Protein AF-A0A520IU41-F1 (afdb_monomer_lite)

Secondary structure (DSSP, 8-state):
----------TT--SS-HHHHHHHHHHHHHHHHHHHHHHHHHS----SHHHHHHHHHHHHTTSTT--HHHHHHHHHHHHHHHHHTTHHHHHHHHHHTTS-SS--HHHHHHHHHHHHHHHHHHHHHHHIIIIISS-----

Structure (mmCIF, N/CA/C/O backbone):
data_AF-A0A520IU41-F1
#
_entry.id   AF-A0A520IU41-F1
#
loop_
_atom_site.group_PDB
_atom_site.id
_atom_site.type_symbol
_atom_site.label_atom_id
_atom_site.label_alt_id
_atom_site.label_comp_id
_atom_site.label_asym_id
_atom_site.label_entity_id
_atom_site.label_seq_id
_atom_site.pdbx_PDB_ins_code
_atom_site.Cartn_x
_atom_site.Cartn_y
_atom_site.Cartn_z
_atom_site.occupancy
_atom_site.B_iso_or_equiv
_atom_site.auth_seq_id
_atom_site.auth_comp_id
_atom_site.auth_asym_id
_atom_site.auth_atom_id
_atom_site.pdbx_PDB_model_num
ATOM 1 N N . MET A 1 1 ? 40.449 7.044 -30.093 1.00 42.56 1 MET A N 1
ATOM 2 C CA . MET A 1 1 ? 40.214 5.749 -29.426 1.00 42.56 1 MET A CA 1
ATOM 3 C C . MET A 1 1 ? 39.012 5.947 -28.513 1.00 42.56 1 MET A C 1
ATOM 5 O O . MET A 1 1 ? 39.098 6.760 -27.607 1.00 42.56 1 MET A O 1
ATOM 9 N N . THR A 1 2 ? 37.903 5.303 -28.897 1.00 44.19 2 THR A N 1
ATOM 10 C CA . THR A 1 2 ? 36.582 5.174 -28.238 1.00 44.19 2 THR A CA 1
ATOM 11 C C . THR A 1 2 ? 35.761 6.441 -27.990 1.00 44.19 2 THR A C 1
ATOM 13 O O . THR A 1 2 ? 35.805 7.070 -26.938 1.00 44.19 2 THR A O 1
ATOM 16 N N . ASP A 1 3 ? 34.990 6.721 -29.038 1.00 40.38 3 ASP A N 1
ATOM 17 C CA . ASP A 1 3 ? 33.855 7.617 -29.182 1.00 40.38 3 ASP A CA 1
ATOM 18 C C . ASP A 1 3 ? 32.728 7.349 -28.168 1.00 40.38 3 ASP A C 1
ATOM 20 O O . ASP A 1 3 ? 32.491 6.228 -27.710 1.00 40.38 3 ASP A O 1
ATOM 24 N N . ALA A 1 4 ? 32.033 8.428 -27.845 1.00 49.50 4 ALA A N 1
ATOM 25 C CA . ALA A 1 4 ? 30.957 8.542 -26.891 1.00 49.50 4 ALA A CA 1
ATOM 26 C C . ALA A 1 4 ? 29.633 8.033 -27.478 1.00 49.50 4 ALA A C 1
ATOM 28 O O . ALA A 1 4 ? 28.710 8.813 -27.719 1.00 49.50 4 ALA A O 1
ATOM 29 N N . THR A 1 5 ? 29.467 6.719 -27.625 1.00 47.09 5 THR A N 1
ATOM 30 C CA . THR A 1 5 ? 28.125 6.147 -27.808 1.00 47.09 5 THR A CA 1
ATOM 31 C C . THR A 1 5 ? 27.428 6.071 -26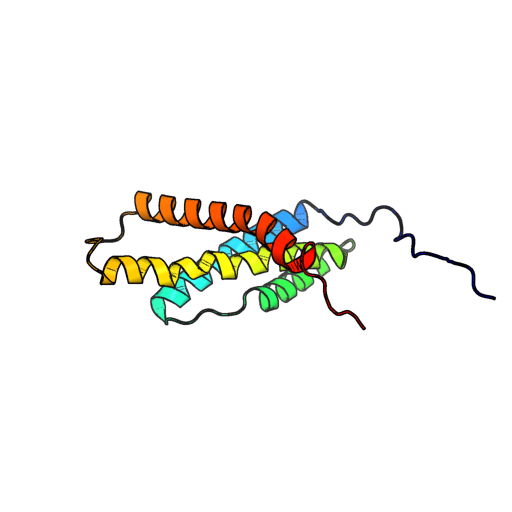.453 1.00 47.09 5 THR A C 1
ATOM 33 O O . THR A 1 5 ? 27.322 5.010 -25.835 1.00 47.09 5 THR A O 1
ATOM 36 N N . ARG A 1 6 ? 26.963 7.232 -25.972 1.00 46.59 6 ARG A N 1
ATOM 37 C CA . ARG A 1 6 ? 25.877 7.305 -24.990 1.00 46.59 6 ARG A CA 1
ATOM 38 C C . ARG A 1 6 ? 24.778 6.373 -25.485 1.00 46.59 6 ARG A C 1
ATOM 40 O O . ARG A 1 6 ? 24.303 6.541 -26.605 1.00 46.59 6 ARG A O 1
ATOM 47 N N . GLY A 1 7 ? 24.431 5.378 -24.673 1.00 43.00 7 GLY A N 1
ATOM 48 C CA . GLY A 1 7 ? 23.339 4.462 -24.959 1.00 43.00 7 GLY A CA 1
ATOM 49 C C . GLY A 1 7 ? 22.073 5.262 -25.229 1.00 43.00 7 GLY A C 1
ATOM 50 O O . GLY A 1 7 ? 21.464 5.790 -24.306 1.00 43.00 7 GLY A O 1
ATOM 51 N N . VAL A 1 8 ? 21.708 5.379 -26.500 1.00 52.03 8 VAL A N 1
ATOM 52 C CA . VAL A 1 8 ? 20.347 5.709 -26.896 1.00 52.03 8 VAL A CA 1
ATOM 53 C C . VAL A 1 8 ? 19.572 4.418 -26.638 1.00 52.03 8 VAL A C 1
ATOM 55 O O . VAL A 1 8 ? 19.814 3.440 -27.353 1.00 52.03 8 VAL A O 1
ATOM 58 N N . PRO A 1 9 ? 18.724 4.332 -25.594 1.00 51.59 9 PRO A N 1
ATOM 59 C CA . PRO A 1 9 ? 17.887 3.157 -25.435 1.00 51.59 9 PRO A CA 1
ATOM 60 C C . PRO A 1 9 ? 17.002 3.055 -26.686 1.00 51.59 9 PRO A C 1
ATOM 62 O O . PRO A 1 9 ? 16.505 4.078 -27.168 1.00 51.59 9 PRO A O 1
ATOM 65 N N . PRO A 1 10 ? 16.849 1.855 -27.265 1.00 48.50 10 PRO A N 1
ATOM 66 C CA . PRO A 1 10 ? 16.094 1.685 -28.492 1.00 48.50 10 PRO A CA 1
ATOM 67 C C . PRO A 1 10 ? 14.656 2.186 -28.310 1.00 48.50 10 PRO A C 1
ATOM 69 O O . PRO A 1 10 ? 13.985 1.897 -27.321 1.00 48.50 10 PRO A O 1
ATOM 72 N N . THR A 1 11 ? 14.224 2.958 -29.301 1.00 52.16 11 THR A N 1
ATOM 73 C CA . THR A 1 11 ? 12.871 3.416 -29.618 1.00 52.16 11 THR A CA 1
ATOM 74 C C . THR A 1 11 ? 11.736 2.574 -29.009 1.00 52.16 11 THR A C 1
ATOM 76 O O . THR A 1 11 ? 11.594 1.395 -29.312 1.00 52.16 11 THR A O 1
ATOM 79 N N . SER A 1 12 ? 10.844 3.230 -28.254 1.00 51.53 12 SER A N 1
ATOM 80 C CA . SER A 1 12 ? 9.443 2.817 -28.044 1.00 51.53 12 SER A CA 1
ATOM 81 C C . SER A 1 12 ? 9.206 1.418 -27.440 1.00 51.53 12 SER A C 1
ATOM 83 O O . SER A 1 12 ? 8.289 0.700 -27.854 1.00 51.53 12 SER A O 1
ATOM 85 N N . MET A 1 13 ? 9.950 1.028 -26.408 1.00 54.44 13 MET A N 1
ATOM 86 C CA . MET A 1 13 ? 9.463 -0.040 -25.532 1.00 54.44 13 MET A CA 1
ATOM 87 C C . MET A 1 13 ? 8.330 0.548 -24.675 1.00 54.44 13 MET A C 1
ATOM 89 O O . MET A 1 13 ? 8.531 1.550 -23.994 1.00 54.44 13 MET A O 1
ATOM 93 N N . ARG A 1 14 ? 7.106 0.008 -24.761 1.00 53.69 14 ARG A N 1
ATOM 94 C CA . ARG A 1 14 ? 5.972 0.493 -23.955 1.00 53.69 14 ARG A CA 1
ATOM 95 C C . ARG A 1 14 ? 6.244 0.194 -22.478 1.00 53.69 14 ARG A C 1
ATOM 97 O O . ARG A 1 14 ? 5.921 -0.882 -21.998 1.00 53.69 14 ARG A O 1
ATOM 104 N N . GLU A 1 15 ? 6.831 1.152 -21.769 1.00 55.72 15 GLU A N 1
ATOM 105 C CA . GLU A 1 15 ? 7.070 1.070 -20.322 1.00 55.72 15 GLU A CA 1
ATOM 106 C C . GLU A 1 15 ? 5.758 1.069 -19.536 1.00 55.72 15 GLU A C 1
ATOM 108 O O . GLU A 1 15 ? 5.606 0.329 -18.570 1.00 55.72 15 GLU A O 1
ATOM 113 N N . LEU A 1 16 ? 4.782 1.862 -19.984 1.00 61.50 16 LEU A N 1
ATOM 114 C CA . LEU A 1 16 ? 3.490 2.008 -19.328 1.00 61.50 16 LEU A CA 1
ATOM 115 C C . LEU A 1 16 ? 2.401 1.298 -20.137 1.00 61.50 16 LEU A C 1
ATOM 117 O O . LEU A 1 16 ? 1.715 1.906 -20.962 1.00 61.50 16 LEU A O 1
ATOM 121 N N . THR A 1 17 ? 2.235 -0.008 -19.934 1.00 74.06 17 THR A N 1
ATOM 122 C CA . THR A 1 17 ? 1.108 -0.729 -20.528 1.00 74.06 17 THR A CA 1
ATOM 123 C C . THR A 1 17 ? -0.088 -0.758 -19.593 1.00 74.06 17 THR A C 1
ATOM 125 O O . THR A 1 17 ? 0.005 -1.081 -18.411 1.00 74.06 17 THR A O 1
ATOM 128 N N . PHE A 1 18 ? -1.263 -0.471 -20.157 1.00 76.38 18 PHE A N 1
ATOM 129 C CA . PHE A 1 18 ? -2.539 -0.595 -19.450 1.00 76.38 18 PHE A CA 1
ATOM 130 C C . PHE A 1 18 ? -2.711 -1.993 -18.830 1.00 76.38 18 PHE A C 1
ATOM 132 O O . PHE A 1 18 ? -3.217 -2.125 -17.722 1.00 76.38 18 PHE A O 1
ATOM 139 N N . ARG A 1 19 ? -2.202 -3.033 -19.508 1.00 75.69 19 ARG A N 1
ATOM 140 C CA . ARG A 1 19 ? -2.175 -4.414 -19.007 1.00 75.69 19 ARG A CA 1
ATOM 141 C C . ARG A 1 19 ? -1.361 -4.548 -17.719 1.00 75.69 19 ARG A C 1
ATOM 143 O O . ARG A 1 19 ? -1.871 -5.121 -16.762 1.00 75.69 19 ARG A O 1
ATOM 150 N N . GLY A 1 20 ? -0.145 -3.995 -17.677 1.00 76.00 20 GLY A N 1
ATOM 151 C CA . GLY A 1 20 ? 0.700 -3.996 -16.481 1.00 76.00 20 GLY A CA 1
ATOM 152 C C . GLY A 1 20 ? 0.064 -3.239 -15.314 1.00 76.00 20 GLY A C 1
ATOM 153 O O . GLY A 1 20 ? 0.086 -3.720 -14.186 1.00 76.00 20 GLY A O 1
ATOM 154 N N . ILE A 1 21 ? -0.598 -2.108 -15.577 1.00 83.25 21 ILE A N 1
ATOM 155 C CA . ILE A 1 21 ? -1.316 -1.350 -14.538 1.00 83.25 21 ILE A CA 1
ATOM 156 C C . ILE A 1 21 ? -2.484 -2.161 -13.969 1.00 83.25 21 ILE A C 1
ATOM 158 O O . ILE A 1 21 ? -2.639 -2.231 -12.753 1.00 83.25 21 ILE A O 1
ATOM 162 N N . VAL A 1 22 ? -3.296 -2.789 -14.825 1.00 85.50 22 VAL A N 1
ATOM 163 C CA . VAL A 1 22 ? -4.439 -3.601 -14.380 1.00 85.50 22 VAL A CA 1
ATOM 164 C C . VAL A 1 22 ? -3.963 -4.830 -13.605 1.00 85.50 22 VAL A C 1
ATOM 166 O O . VAL A 1 22 ? -4.471 -5.096 -12.517 1.00 85.50 22 VAL A O 1
ATOM 169 N N . LEU A 1 23 ? -2.960 -5.548 -14.120 1.00 84.38 23 LEU A N 1
ATOM 170 C CA . LEU A 1 23 ? -2.389 -6.716 -13.451 1.00 84.38 23 LEU A CA 1
ATOM 171 C C . LEU A 1 23 ? -1.784 -6.332 -12.095 1.00 84.38 23 LEU A C 1
ATOM 173 O O . LEU A 1 23 ? -2.109 -6.948 -11.082 1.00 84.38 23 LEU A O 1
ATOM 177 N N . GLY A 1 24 ? -0.963 -5.279 -12.065 1.00 85.06 24 GLY A N 1
ATOM 178 C CA . GLY A 1 24 ? -0.377 -4.743 -10.840 1.00 85.06 24 GLY A CA 1
ATOM 179 C C . GLY A 1 24 ? -1.433 -4.277 -9.846 1.00 85.06 24 GLY A C 1
ATOM 180 O O . GLY A 1 24 ? -1.337 -4.612 -8.674 1.00 85.06 24 GLY A O 1
ATOM 181 N N . GLY A 1 25 ? -2.483 -3.593 -10.300 1.00 87.94 25 GLY A N 1
ATOM 182 C CA . GLY A 1 25 ? -3.588 -3.151 -9.448 1.00 87.94 25 GLY A CA 1
ATOM 183 C C . GLY A 1 25 ? -4.340 -4.310 -8.791 1.00 87.94 25 GLY A C 1
ATOM 184 O O . GLY A 1 25 ? -4.587 -4.270 -7.586 1.00 87.94 25 GLY A O 1
ATOM 185 N N . ILE A 1 26 ? -4.652 -5.367 -9.549 1.00 89.12 26 ILE A N 1
ATOM 186 C CA . ILE A 1 26 ? -5.308 -6.574 -9.018 1.00 89.12 26 ILE A CA 1
ATOM 187 C C . ILE A 1 26 ? -4.407 -7.267 -7.992 1.00 89.12 26 ILE A C 1
ATOM 189 O O . ILE A 1 26 ? -4.857 -7.600 -6.895 1.00 89.12 26 ILE A O 1
ATOM 193 N N . ILE A 1 27 ? -3.130 -7.454 -8.333 1.00 87.75 27 ILE A N 1
ATOM 194 C CA . ILE A 1 27 ? -2.127 -8.059 -7.451 1.00 87.75 27 ILE A CA 1
ATOM 195 C C . ILE A 1 27 ? -2.005 -7.246 -6.159 1.00 87.75 27 ILE A C 1
ATOM 197 O O . ILE A 1 27 ? -2.080 -7.814 -5.072 1.00 87.75 27 ILE A O 1
ATOM 201 N N . THR A 1 28 ? -1.885 -5.923 -6.258 1.00 90.06 28 THR A N 1
ATOM 202 C CA . THR A 1 28 ? -1.807 -5.020 -5.106 1.00 90.06 28 THR A CA 1
ATOM 203 C C . THR A 1 28 ? -3.031 -5.128 -4.218 1.00 90.06 28 THR A C 1
ATOM 205 O O . THR A 1 28 ? -2.875 -5.278 -3.012 1.00 90.06 28 THR A O 1
ATOM 208 N N . LEU A 1 29 ? -4.239 -5.126 -4.780 1.00 90.12 29 LEU A N 1
ATOM 209 C CA . LEU A 1 29 ? -5.467 -5.229 -3.992 1.00 90.12 29 LEU A CA 1
ATOM 210 C C . LEU A 1 29 ? -5.532 -6.558 -3.224 1.00 90.12 29 LEU A C 1
ATOM 212 O O . LEU A 1 29 ? -5.805 -6.563 -2.022 1.00 90.12 29 LEU A O 1
ATOM 216 N N . LEU A 1 30 ? -5.214 -7.672 -3.891 1.00 90.56 30 LEU A N 1
ATOM 217 C CA . LEU A 1 30 ? -5.170 -8.998 -3.270 1.00 90.56 30 LEU A CA 1
ATOM 218 C C . LEU A 1 30 ? -4.126 -9.074 -2.153 1.00 90.56 30 LEU A C 1
ATOM 220 O O . LEU A 1 30 ? -4.422 -9.541 -1.053 1.00 90.56 30 LEU A O 1
ATOM 224 N N . PHE A 1 31 ? -2.912 -8.597 -2.414 1.00 89.38 31 PHE A N 1
ATOM 225 C CA . PHE A 1 31 ? -1.821 -8.662 -1.449 1.00 89.38 31 PHE A CA 1
ATOM 226 C C . PHE A 1 31 ? -1.989 -7.685 -0.286 1.00 89.38 31 PHE A C 1
ATOM 228 O O . PHE A 1 31 ? -1.639 -8.033 0.839 1.00 89.38 31 PHE A O 1
ATOM 235 N N . THR A 1 32 ? -2.568 -6.504 -0.509 1.00 89.88 32 THR A N 1
ATOM 236 C CA . THR A 1 32 ? -2.948 -5.595 0.577 1.00 89.88 32 THR A CA 1
ATOM 237 C C . THR A 1 32 ? -4.000 -6.247 1.463 1.00 89.88 32 THR A C 1
ATOM 239 O O . THR A 1 32 ? -3.823 -6.263 2.677 1.00 89.88 32 THR A O 1
ATOM 242 N N . ALA A 1 33 ? -5.048 -6.850 0.893 1.00 90.00 33 ALA A N 1
ATOM 243 C CA . ALA A 1 33 ? -6.060 -7.556 1.679 1.00 90.00 33 ALA A CA 1
ATOM 244 C C . ALA A 1 33 ? -5.454 -8.723 2.479 1.00 90.00 33 ALA A C 1
ATOM 246 O O . ALA A 1 33 ? -5.732 -8.863 3.671 1.00 90.00 33 ALA A O 1
ATOM 247 N N . ALA A 1 34 ? -4.579 -9.516 1.852 1.00 90.31 34 ALA A N 1
ATOM 248 C CA . ALA A 1 34 ? -3.872 -10.610 2.512 1.00 90.31 34 ALA A CA 1
ATOM 249 C C . ALA A 1 34 ? -2.994 -10.109 3.668 1.00 90.31 34 ALA A C 1
ATOM 251 O O . ALA A 1 34 ? -3.087 -10.641 4.773 1.00 90.31 34 ALA A O 1
ATOM 252 N N . ASN A 1 35 ? -2.191 -9.065 3.446 1.00 90.00 35 ASN A N 1
ATOM 253 C CA . ASN A 1 35 ? -1.338 -8.481 4.480 1.00 90.00 35 ASN A CA 1
ATOM 254 C C . ASN A 1 35 ? -2.138 -7.840 5.611 1.00 90.00 35 ASN A C 1
ATOM 256 O O . ASN A 1 35 ? -1.740 -7.958 6.764 1.00 90.00 35 ASN A O 1
ATOM 260 N N . VAL A 1 36 ? -3.264 -7.189 5.311 1.00 88.62 36 VAL A N 1
ATOM 261 C CA . VAL A 1 36 ? -4.129 -6.614 6.345 1.00 88.62 36 VAL A CA 1
ATOM 262 C C . VAL A 1 36 ? -4.747 -7.720 7.199 1.00 88.62 36 VAL A C 1
ATOM 264 O O . VAL A 1 36 ? -4.701 -7.655 8.425 1.00 88.62 36 VAL A O 1
ATOM 267 N N . TYR A 1 37 ? -5.268 -8.773 6.567 1.00 88.56 37 TYR A N 1
ATOM 268 C CA . TYR A 1 37 ? -5.862 -9.907 7.273 1.00 88.56 37 TYR A CA 1
ATOM 269 C C . TYR A 1 37 ? -4.839 -10.672 8.121 1.00 88.56 37 TYR A C 1
ATOM 271 O O . TYR A 1 37 ? -5.076 -10.915 9.303 1.00 88.56 37 TYR A O 1
ATOM 279 N N . LEU A 1 38 ? -3.695 -11.043 7.540 1.00 88.94 38 LEU A N 1
ATOM 280 C CA . LEU A 1 38 ? -2.626 -11.749 8.254 1.00 88.94 38 LEU A CA 1
ATOM 281 C C . LEU A 1 38 ? -2.019 -10.867 9.346 1.00 88.94 38 LEU A C 1
ATOM 283 O O . LEU A 1 38 ? -1.819 -11.336 10.463 1.00 88.94 38 LEU A O 1
ATOM 287 N N . GLY A 1 39 ? -1.836 -9.580 9.069 1.00 87.31 39 GLY A N 1
ATOM 288 C CA . GLY A 1 39 ? -1.380 -8.600 10.042 1.00 87.31 39 GLY A CA 1
ATOM 289 C C . GLY A 1 39 ? -2.277 -8.525 11.274 1.00 87.31 39 GLY A C 1
ATOM 290 O O . GLY A 1 39 ? -1.785 -8.592 12.396 1.00 87.31 39 GLY A O 1
ATOM 291 N N . LEU A 1 40 ? -3.596 -8.475 11.078 1.00 86.38 40 LEU A N 1
ATOM 292 C CA . LEU A 1 40 ? -4.557 -8.453 12.184 1.00 86.38 40 LEU A CA 1
ATOM 293 C C . LEU A 1 40 ? -4.707 -9.811 12.885 1.00 86.38 40 LEU A C 1
ATOM 295 O O . LEU A 1 40 ? -4.994 -9.849 14.078 1.00 86.38 40 LEU A O 1
ATOM 299 N N . LYS A 1 41 ? -4.537 -10.927 12.168 1.00 84.56 41 LYS A N 1
ATOM 300 C CA . LYS A 1 41 ? -4.777 -12.273 12.713 1.00 84.56 41 LYS A CA 1
ATOM 301 C C . LYS A 1 41 ? -3.570 -12.877 13.426 1.00 84.56 41 LYS A C 1
ATOM 303 O O . LYS A 1 41 ? -3.741 -13.527 14.452 1.00 84.56 41 LYS A O 1
ATOM 308 N N . ILE A 1 42 ? -2.378 -12.736 12.853 1.00 87.06 42 ILE A N 1
ATOM 309 C CA . ILE A 1 42 ? -1.143 -13.379 13.333 1.00 87.06 42 ILE A CA 1
ATOM 310 C C . ILE A 1 42 ? -0.022 -12.378 13.637 1.00 87.06 42 ILE A C 1
ATOM 312 O O . ILE A 1 42 ? 1.057 -12.796 14.043 1.00 87.06 42 ILE A O 1
ATOM 316 N N . GLY A 1 43 ? -0.242 -11.071 13.442 1.00 81.31 43 GLY A N 1
ATOM 317 C CA . GLY A 1 43 ? 0.751 -10.030 13.740 1.00 81.31 43 GLY A CA 1
ATOM 318 C C . GLY A 1 43 ? 1.949 -9.994 12.786 1.00 81.31 43 GLY A C 1
ATOM 319 O O . GLY A 1 43 ? 2.883 -9.229 13.006 1.00 81.31 43 GLY A O 1
ATOM 320 N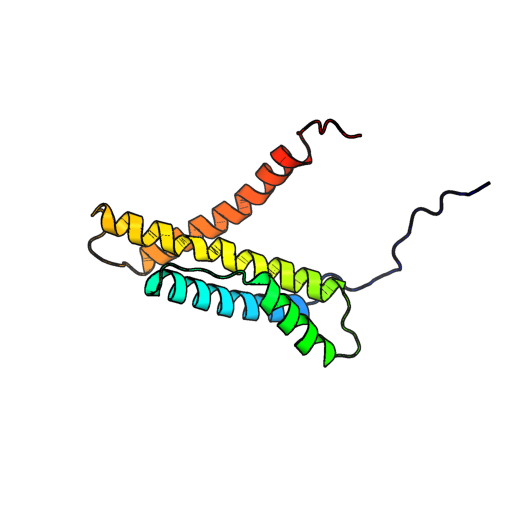 N . LEU A 1 44 ? 1.939 -10.812 11.731 1.00 82.94 44 LEU A N 1
ATOM 321 C CA . LEU A 1 44 ? 3.033 -10.937 10.772 1.00 82.94 44 LEU A CA 1
ATOM 322 C C . LEU A 1 44 ? 2.592 -10.446 9.392 1.00 82.94 44 LEU A C 1
ATOM 324 O O . LEU A 1 44 ? 1.487 -10.736 8.935 1.00 82.94 44 LEU A O 1
ATOM 328 N N . THR A 1 45 ? 3.493 -9.734 8.715 1.00 84.81 45 THR A N 1
ATOM 329 C CA . THR A 1 45 ? 3.365 -9.356 7.301 1.00 84.81 45 THR A CA 1
ATOM 330 C C . THR A 1 45 ? 4.457 -10.043 6.494 1.00 84.81 45 THR A C 1
ATOM 332 O O . THR A 1 45 ? 5.499 -10.413 7.038 1.00 84.81 45 THR A O 1
ATOM 335 N N . PHE A 1 46 ? 4.228 -10.235 5.199 1.00 82.19 46 PHE A N 1
ATOM 336 C CA . PHE A 1 46 ? 5.228 -10.806 4.302 1.00 82.19 46 PHE A CA 1
ATOM 337 C C . PHE A 1 46 ? 5.503 -9.860 3.134 1.00 82.19 46 PHE A C 1
ATOM 339 O O . PHE A 1 46 ? 4.667 -9.041 2.746 1.00 82.19 46 PHE A O 1
ATOM 346 N N . ALA A 1 47 ? 6.705 -9.972 2.567 1.00 82.50 47 ALA A N 1
ATOM 347 C CA . ALA A 1 47 ? 7.099 -9.175 1.417 1.00 82.50 47 ALA A CA 1
ATOM 348 C C . ALA A 1 47 ? 6.245 -9.551 0.196 1.00 82.50 47 ALA A C 1
ATOM 350 O O . ALA A 1 47 ? 6.326 -10.667 -0.316 1.00 82.50 47 ALA A O 1
ATOM 351 N N . THR A 1 48 ? 5.443 -8.606 -0.291 1.00 84.12 48 THR A N 1
ATOM 352 C CA . THR A 1 48 ? 4.522 -8.816 -1.420 1.00 84.12 48 THR A CA 1
ATOM 353 C C . THR A 1 48 ? 5.212 -8.732 -2.774 1.00 84.12 48 THR A C 1
ATOM 355 O O . THR A 1 48 ? 4.741 -9.331 -3.736 1.00 84.12 48 THR A O 1
ATOM 358 N N . SER A 1 49 ? 6.362 -8.057 -2.857 1.00 82.38 49 SER A N 1
ATOM 359 C CA . SER A 1 49 ? 7.052 -7.787 -4.124 1.00 82.38 49 SER A CA 1
ATOM 360 C C . SER A 1 49 ? 7.631 -9.036 -4.797 1.00 82.38 49 SER A C 1
ATOM 362 O O . SER A 1 49 ? 7.626 -9.115 -6.021 1.00 82.38 49 SER A O 1
ATOM 364 N N . ILE A 1 50 ? 8.097 -10.029 -4.027 1.00 85.75 50 ILE A N 1
ATOM 365 C CA . ILE A 1 50 ? 8.680 -11.272 -4.567 1.00 85.75 50 ILE A CA 1
ATOM 366 C C . ILE A 1 50 ? 7.609 -12.149 -5.237 1.00 85.75 50 ILE A C 1
ATOM 368 O O . ILE A 1 50 ? 7.737 -12.425 -6.432 1.00 85.75 50 ILE A O 1
ATOM 372 N N . PRO A 1 51 ? 6.533 -12.571 -4.540 1.00 82.19 51 PRO A N 1
ATOM 373 C CA . PRO A 1 51 ? 5.495 -13.378 -5.173 1.00 82.19 51 PRO A CA 1
ATOM 374 C C . PRO A 1 51 ? 4.765 -12.602 -6.276 1.00 82.19 51 PRO A C 1
ATOM 376 O O . PRO A 1 51 ? 4.436 -13.189 -7.304 1.00 82.19 51 PRO A O 1
ATOM 379 N N . ALA A 1 52 ? 4.579 -11.287 -6.129 1.00 82.31 52 ALA A N 1
ATOM 380 C CA . ALA A 1 52 ? 4.010 -10.453 -7.183 1.00 82.31 52 ALA A CA 1
ATOM 381 C C . ALA A 1 52 ? 4.855 -10.450 -8.464 1.00 82.31 52 ALA A C 1
ATOM 383 O O . ALA A 1 52 ? 4.298 -10.598 -9.550 1.00 82.31 52 ALA A O 1
ATOM 384 N N . ALA A 1 53 ? 6.183 -10.334 -8.355 1.00 82.00 53 ALA A N 1
ATOM 385 C CA . ALA A 1 53 ? 7.073 -10.399 -9.512 1.00 82.00 53 ALA A CA 1
ATOM 386 C C . ALA A 1 53 ? 7.009 -11.774 -10.198 1.00 82.00 53 ALA A C 1
ATOM 388 O O . ALA A 1 53 ? 6.948 -11.845 -11.423 1.00 82.00 53 ALA A O 1
ATOM 389 N N . VAL A 1 54 ? 6.956 -12.866 -9.426 1.00 83.50 54 VAL A N 1
ATOM 390 C CA . VAL A 1 54 ? 6.816 -14.231 -9.968 1.00 83.50 54 VAL A CA 1
ATOM 391 C C . VAL A 1 54 ? 5.482 -14.409 -10.697 1.00 83.50 54 VAL A C 1
ATOM 393 O O . VAL A 1 54 ? 5.468 -14.917 -11.817 1.00 83.50 54 VAL A O 1
ATOM 396 N N . ILE A 1 55 ? 4.373 -13.955 -10.106 1.00 81.94 55 ILE A N 1
ATOM 397 C CA . ILE A 1 55 ? 3.041 -14.002 -10.729 1.00 81.94 55 ILE A CA 1
ATOM 398 C C . ILE A 1 55 ? 3.018 -13.145 -11.997 1.00 81.94 55 ILE A C 1
ATOM 400 O O . ILE A 1 55 ? 2.532 -13.602 -13.029 1.00 81.94 55 ILE A O 1
ATOM 404 N N . SER A 1 56 ? 3.590 -11.940 -11.948 1.00 74.88 56 SER A N 1
ATOM 405 C CA . SER A 1 56 ? 3.707 -11.053 -13.105 1.00 74.88 56 SER A CA 1
ATOM 406 C C . SER A 1 56 ? 4.470 -11.729 -14.240 1.00 74.88 56 SER A C 1
ATOM 408 O O . SER A 1 56 ? 3.952 -11.834 -15.347 1.00 74.88 56 SER A O 1
ATOM 410 N N . MET A 1 57 ? 5.646 -12.295 -13.958 1.00 78.06 57 MET A N 1
ATOM 411 C CA . MET A 1 57 ? 6.442 -13.009 -14.957 1.00 78.06 57 MET A CA 1
ATOM 412 C C . MET A 1 57 ? 5.716 -14.241 -15.508 1.00 78.06 57 MET A C 1
ATOM 414 O O . MET A 1 57 ? 5.806 -14.506 -16.703 1.00 78.06 57 MET A O 1
ATOM 418 N N . ALA A 1 58 ? 4.976 -14.982 -14.679 1.00 77.69 58 ALA A N 1
ATOM 419 C CA . ALA A 1 58 ? 4.217 -16.154 -15.113 1.00 77.69 58 ALA A CA 1
ATOM 420 C C . ALA A 1 58 ? 3.035 -15.784 -16.025 1.00 77.69 58 ALA A C 1
ATOM 422 O O . ALA A 1 58 ? 2.841 -16.415 -17.064 1.00 77.69 58 ALA A O 1
ATOM 423 N N . VAL A 1 59 ? 2.273 -14.748 -15.667 1.00 71.31 59 VAL A N 1
ATOM 424 C CA . VAL A 1 59 ? 1.108 -14.278 -16.434 1.00 71.31 59 VAL A CA 1
ATOM 425 C C . VAL A 1 59 ? 1.543 -13.599 -17.730 1.00 71.31 59 VAL A C 1
ATOM 427 O O . VAL A 1 59 ? 0.965 -13.848 -18.785 1.00 71.31 59 VAL A O 1
ATOM 430 N N . LEU A 1 60 ? 2.592 -12.783 -17.680 1.00 66.62 60 LEU A N 1
ATOM 431 C CA . LEU A 1 60 ? 3.123 -12.094 -18.852 1.00 66.62 60 LEU A CA 1
ATOM 432 C C . LEU A 1 60 ? 3.820 -13.054 -19.829 1.00 66.62 60 LEU A C 1
ATOM 434 O O . LEU A 1 60 ? 3.785 -12.825 -21.030 1.00 66.62 60 LEU A O 1
ATOM 438 N N . ARG A 1 61 ? 4.349 -14.197 -19.368 1.00 66.94 61 ARG A N 1
ATOM 439 C CA . ARG A 1 61 ? 4.912 -15.242 -20.247 1.00 66.94 61 ARG A CA 1
ATOM 440 C C . ARG A 1 61 ? 3.875 -15.912 -21.164 1.00 66.94 61 ARG A C 1
ATOM 442 O O . ARG A 1 61 ? 4.266 -16.515 -22.160 1.00 66.94 61 ARG A O 1
ATOM 449 N N . LEU A 1 62 ? 2.575 -15.793 -20.872 1.00 60.69 62 LEU A N 1
ATOM 450 C CA . LEU A 1 62 ? 1.494 -16.223 -21.776 1.00 60.69 62 LEU A CA 1
ATOM 451 C C . LEU A 1 62 ? 1.280 -15.258 -22.957 1.00 60.69 62 LEU A C 1
ATOM 453 O O . LEU A 1 62 ? 0.651 -15.638 -23.945 1.00 60.69 62 LEU A O 1
ATOM 457 N N . PHE A 1 63 ? 1.827 -14.040 -22.899 1.00 60.28 63 PHE A N 1
ATOM 458 C CA . PHE A 1 63 ? 1.745 -13.044 -23.963 1.00 60.28 63 PHE A CA 1
ATOM 459 C C . PHE A 1 63 ? 3.129 -12.839 -24.598 1.00 60.28 63 PHE A C 1
ATOM 461 O O . PHE A 1 63 ? 4.092 -12.467 -23.937 1.00 60.28 63 PHE A O 1
ATOM 468 N N . LYS A 1 64 ? 3.241 -13.072 -25.913 1.00 52.44 64 LYS A N 1
ATOM 469 C CA . LYS A 1 64 ? 4.518 -13.013 -26.658 1.00 52.44 64 LYS A CA 1
ATOM 470 C C . LYS A 1 64 ? 5.196 -11.628 -26.685 1.00 52.44 64 LYS A C 1
ATOM 472 O O . LYS A 1 64 ? 6.360 -11.560 -27.061 1.00 52.44 64 LYS A O 1
ATOM 477 N N . ASP A 1 65 ? 4.506 -10.567 -26.260 1.00 58.34 65 ASP A N 1
ATOM 478 C CA . ASP A 1 65 ? 4.974 -9.170 -26.327 1.00 58.34 65 ASP A CA 1
ATOM 479 C C . ASP A 1 65 ? 5.423 -8.589 -24.974 1.00 58.34 65 ASP A C 1
ATOM 481 O O . ASP A 1 65 ? 5.669 -7.385 -24.860 1.00 58.34 65 ASP A O 1
ATOM 485 N N . SER A 1 66 ? 5.502 -9.407 -23.922 1.00 56.28 66 SER A N 1
ATOM 486 C CA . SER A 1 66 ? 5.817 -8.890 -22.594 1.00 56.28 66 SER A CA 1
ATOM 487 C C . SER A 1 66 ? 7.295 -8.585 -22.400 1.00 56.28 66 SER A C 1
ATOM 489 O O . SER A 1 66 ? 8.174 -9.424 -22.597 1.00 56.28 66 SER A O 1
ATOM 491 N N . THR A 1 67 ? 7.560 -7.357 -21.969 1.00 65.88 67 THR A N 1
ATOM 492 C CA . THR A 1 67 ? 8.905 -6.807 -21.784 1.00 65.88 67 THR A CA 1
ATOM 493 C C . THR A 1 67 ? 9.271 -6.722 -20.303 1.00 65.88 67 THR A C 1
ATOM 495 O O . THR A 1 67 ? 8.414 -6.619 -19.427 1.00 65.88 67 THR A O 1
ATOM 498 N N . ILE A 1 68 ? 10.573 -6.762 -20.002 1.00 70.25 68 ILE A N 1
ATOM 499 C CA . ILE A 1 68 ? 11.114 -6.691 -18.628 1.00 70.25 68 ILE A CA 1
ATOM 500 C C . ILE A 1 68 ? 10.635 -5.415 -17.904 1.00 70.25 68 ILE A C 1
ATOM 502 O O . ILE A 1 68 ? 10.432 -5.425 -16.691 1.00 70.25 68 ILE A O 1
ATOM 506 N N . LEU A 1 69 ? 10.384 -4.342 -18.662 1.00 70.94 69 LEU A N 1
ATOM 507 C CA . LEU A 1 69 ? 9.877 -3.063 -18.163 1.00 70.94 69 LEU A CA 1
ATOM 508 C C . LEU A 1 69 ? 8.451 -3.175 -17.593 1.00 70.94 69 LEU A C 1
ATOM 510 O O . LEU A 1 69 ? 8.184 -2.606 -16.538 1.00 70.94 69 LEU A O 1
ATOM 514 N N . GLU A 1 70 ? 7.563 -3.974 -18.199 1.00 73.62 70 GLU A N 1
ATOM 515 C CA . GLU A 1 70 ? 6.205 -4.194 -17.671 1.00 73.62 70 GLU A CA 1
ATOM 516 C C . GLU A 1 70 ? 6.235 -4.884 -16.301 1.00 73.62 70 GLU A C 1
ATOM 518 O O . GLU A 1 70 ? 5.528 -4.481 -15.377 1.00 73.62 70 GLU A O 1
ATOM 523 N N . ASN A 1 71 ? 7.094 -5.898 -16.146 1.00 80.75 71 ASN A N 1
ATOM 524 C CA . ASN A 1 71 ? 7.278 -6.593 -14.871 1.00 80.75 71 ASN A CA 1
ATOM 525 C C . ASN A 1 71 ? 7.809 -5.656 -13.780 1.00 80.75 71 ASN A C 1
ATOM 527 O O . ASN A 1 71 ? 7.387 -5.760 -12.630 1.00 80.75 71 ASN A O 1
ATOM 531 N N . ASN A 1 72 ? 8.698 -4.725 -14.134 1.00 83.25 72 ASN A N 1
ATOM 532 C CA . ASN A 1 72 ? 9.221 -3.736 -13.195 1.00 83.25 72 ASN A CA 1
ATOM 533 C C . ASN A 1 72 ? 8.110 -2.795 -12.690 1.00 83.25 72 ASN A C 1
ATOM 535 O O . ASN A 1 72 ? 8.004 -2.547 -11.486 1.00 83.25 72 ASN A O 1
ATOM 539 N N . ILE A 1 73 ? 7.218 -2.349 -13.583 1.00 83.75 73 ILE A N 1
ATOM 540 C CA . ILE A 1 73 ? 6.050 -1.544 -13.200 1.00 83.75 73 ILE A CA 1
ATOM 541 C C . ILE A 1 73 ? 5.121 -2.332 -12.276 1.00 83.75 73 ILE A C 1
ATOM 543 O O . ILE A 1 73 ? 4.757 -1.833 -11.211 1.00 83.75 73 ILE A O 1
ATOM 547 N N . VAL A 1 74 ? 4.775 -3.572 -12.632 1.00 83.75 74 VAL A N 1
ATOM 548 C CA . VAL A 1 74 ? 3.918 -4.430 -11.796 1.00 83.75 74 VAL A CA 1
ATOM 549 C C . VAL A 1 74 ? 4.540 -4.648 -10.417 1.00 83.75 74 VAL A C 1
ATOM 551 O O . VAL A 1 74 ? 3.850 -4.510 -9.409 1.00 83.75 74 VAL A O 1
ATOM 554 N N . GLN A 1 75 ? 5.842 -4.929 -10.348 1.00 85.44 75 GLN A N 1
ATOM 555 C CA . GLN A 1 75 ? 6.563 -5.098 -9.086 1.00 85.44 75 GLN A CA 1
ATOM 556 C C . GLN A 1 75 ? 6.561 -3.815 -8.247 1.00 85.44 75 GLN A C 1
ATOM 558 O O . GLN A 1 75 ? 6.356 -3.878 -7.035 1.00 85.44 75 GLN A O 1
ATOM 563 N N . THR A 1 76 ? 6.751 -2.655 -8.875 1.00 87.75 76 THR A N 1
ATOM 564 C CA . THR A 1 76 ? 6.695 -1.353 -8.196 1.00 87.75 76 THR A CA 1
ATOM 565 C C . THR A 1 76 ? 5.306 -1.102 -7.605 1.00 87.75 76 THR A C 1
ATOM 567 O O . THR A 1 76 ? 5.191 -0.760 -6.426 1.00 87.75 76 THR A O 1
ATOM 570 N N . ILE A 1 77 ? 4.243 -1.351 -8.379 1.00 87.31 77 ILE A N 1
ATOM 571 C CA . ILE A 1 77 ? 2.850 -1.231 -7.921 1.00 87.31 77 ILE A CA 1
ATOM 572 C C . ILE A 1 77 ? 2.571 -2.214 -6.772 1.00 87.31 77 ILE A C 1
ATOM 574 O O . ILE A 1 77 ? 1.982 -1.834 -5.758 1.00 87.31 77 ILE A O 1
ATOM 578 N N . ALA A 1 78 ? 3.046 -3.455 -6.884 1.00 87.12 78 ALA A N 1
ATOM 579 C CA . ALA A 1 78 ? 2.888 -4.487 -5.861 1.00 87.12 78 ALA A CA 1
ATOM 580 C C . ALA A 1 78 ? 3.666 -4.198 -4.568 1.00 87.12 78 ALA A C 1
ATOM 582 O O . ALA A 1 78 ? 3.237 -4.593 -3.480 1.00 87.1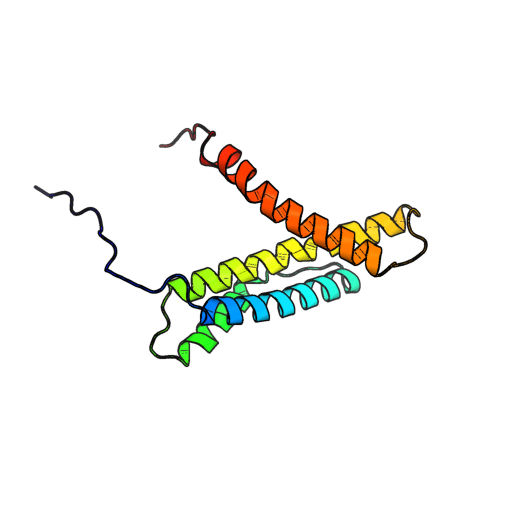2 78 ALA A O 1
ATOM 583 N N . SER A 1 79 ? 4.788 -3.483 -4.656 1.00 85.94 79 SER A N 1
ATOM 584 C CA . SER A 1 79 ? 5.562 -3.057 -3.488 1.00 85.94 79 SER A CA 1
ATOM 585 C C . SER A 1 79 ? 4.794 -2.045 -2.631 1.00 85.94 79 SER A C 1
ATOM 587 O O . SER A 1 79 ? 4.893 -2.074 -1.404 1.00 85.94 79 SER A O 1
ATOM 589 N N . ALA A 1 80 ? 3.962 -1.198 -3.248 1.00 87.62 80 ALA A N 1
ATOM 590 C CA . ALA A 1 80 ? 3.087 -0.278 -2.518 1.00 87.62 80 ALA A CA 1
ATOM 591 C C . ALA A 1 80 ? 2.019 -1.011 -1.681 1.00 87.62 80 ALA A C 1
ATOM 593 O O . ALA A 1 80 ? 1.556 -0.487 -0.670 1.00 87.62 80 ALA A O 1
ATOM 594 N N . ALA A 1 81 ? 1.657 -2.247 -2.045 1.00 86.12 81 ALA A N 1
ATOM 595 C CA . ALA A 1 81 ? 0.688 -3.044 -1.292 1.00 86.12 81 ALA A CA 1
ATOM 596 C C . ALA A 1 81 ? 1.128 -3.276 0.162 1.00 86.12 81 ALA A C 1
ATOM 598 O O . ALA A 1 81 ? 0.306 -3.222 1.081 1.00 86.12 81 ALA A O 1
ATOM 599 N N . GLY A 1 82 ? 2.427 -3.529 0.361 1.00 82.69 82 GLY A N 1
ATOM 600 C CA . GLY A 1 82 ? 3.019 -3.771 1.674 1.00 82.69 82 GLY A CA 1
ATOM 601 C C . GLY A 1 82 ? 3.051 -2.519 2.548 1.00 82.69 82 GLY A C 1
ATOM 602 O O . GLY A 1 82 ? 2.744 -2.598 3.734 1.00 82.69 82 GLY A O 1
ATOM 603 N N . THR A 1 83 ? 3.351 -1.354 1.970 1.00 84.69 83 THR A N 1
ATOM 604 C CA . THR A 1 83 ? 3.405 -0.093 2.727 1.00 84.69 83 THR A CA 1
ATOM 605 C C . THR A 1 83 ? 2.015 0.378 3.146 1.00 84.69 83 THR A C 1
ATOM 607 O O . THR A 1 83 ? 1.832 0.794 4.287 1.00 84.69 83 THR A O 1
ATOM 610 N N . LEU A 1 84 ? 1.010 0.236 2.275 1.00 86.06 84 LEU A N 1
ATOM 611 C CA . LEU A 1 84 ? -0.388 0.537 2.604 1.00 86.06 84 LEU A CA 1
ATOM 612 C C . LEU A 1 84 ? -0.925 -0.357 3.729 1.00 86.06 84 LEU A C 1
ATOM 614 O O . LEU A 1 84 ? -1.710 0.093 4.563 1.00 86.06 84 LEU A O 1
ATOM 618 N N . ALA A 1 85 ? -0.475 -1.613 3.789 1.00 85.31 85 ALA A N 1
ATOM 619 C CA . ALA A 1 85 ? -0.889 -2.547 4.826 1.00 85.31 85 ALA A CA 1
ATOM 620 C C . ALA A 1 85 ? -0.348 -2.200 6.224 1.00 85.31 85 ALA A C 1
ATOM 622 O O . ALA A 1 85 ? -0.886 -2.713 7.197 1.00 85.31 85 ALA A O 1
ATOM 623 N N . ALA A 1 86 ? 0.634 -1.299 6.371 1.00 83.94 86 ALA A N 1
ATOM 624 C CA . ALA A 1 86 ? 1.167 -0.884 7.678 1.00 83.94 86 ALA A CA 1
ATOM 625 C C . ALA A 1 86 ? 0.104 -0.272 8.617 1.00 83.94 86 ALA A C 1
ATOM 627 O O . ALA A 1 86 ? 0.300 -0.208 9.832 1.00 83.94 86 ALA A O 1
ATOM 628 N N . ILE A 1 87 ? -1.057 0.115 8.077 1.00 85.12 87 ILE A N 1
ATOM 629 C CA . ILE A 1 87 ? -2.222 0.569 8.842 1.00 85.12 87 ILE A CA 1
ATOM 630 C C . ILE A 1 87 ? -2.696 -0.450 9.900 1.00 85.12 87 ILE A C 1
ATOM 632 O O . ILE A 1 87 ? -3.277 -0.051 10.912 1.00 85.12 87 ILE A O 1
ATOM 636 N N . ILE A 1 88 ? -2.383 -1.744 9.727 1.00 85.06 88 ILE A N 1
ATOM 637 C CA . ILE A 1 88 ? -2.632 -2.808 10.719 1.00 85.06 88 ILE A CA 1
ATOM 638 C C . ILE A 1 88 ? -1.988 -2.550 12.079 1.00 85.06 88 ILE A C 1
ATOM 640 O O . ILE A 1 88 ? -2.425 -3.139 13.057 1.00 85.06 88 ILE A O 1
ATOM 644 N N . PHE A 1 89 ? -0.951 -1.717 12.154 1.00 81.81 89 PHE A N 1
ATOM 645 C CA . PHE A 1 89 ? -0.299 -1.379 13.418 1.00 81.81 89 PHE A CA 1
ATOM 646 C C . PHE A 1 89 ? -0.919 -0.128 14.046 1.00 81.81 89 PHE A C 1
ATOM 648 O O . PHE A 1 89 ? -1.036 -0.032 15.265 1.00 81.81 89 PHE A O 1
ATOM 655 N N . ALA A 1 90 ? -1.369 0.817 13.219 1.00 84.12 90 ALA A N 1
ATOM 656 C CA . ALA A 1 90 ? -1.936 2.079 13.681 1.00 84.12 90 ALA A CA 1
ATOM 657 C C . ALA A 1 90 ? -3.365 1.921 14.224 1.00 84.12 90 ALA A C 1
ATOM 659 O O . ALA A 1 90 ? -3.681 2.463 15.284 1.00 84.12 90 ALA A O 1
ATOM 660 N N . LEU A 1 91 ? -4.230 1.172 13.527 1.00 82.38 91 LEU A N 1
ATOM 661 C CA . LEU A 1 91 ? -5.642 1.049 13.913 1.00 82.38 91 LEU A CA 1
ATOM 662 C C . LEU A 1 91 ? -5.841 0.317 15.250 1.00 82.38 91 LEU A C 1
ATOM 664 O O . LEU A 1 91 ? -6.540 0.864 16.104 1.00 82.38 91 LEU A O 1
ATOM 668 N N . PRO A 1 92 ? -5.222 -0.853 15.509 1.00 77.56 92 PRO A N 1
ATOM 669 C CA . PRO A 1 92 ? -5.305 -1.482 16.824 1.00 77.56 92 PRO A CA 1
ATOM 670 C C . PRO A 1 92 ? -4.671 -0.622 17.918 1.00 77.56 92 PRO A C 1
ATOM 672 O O . PRO A 1 92 ? -5.218 -0.558 19.013 1.00 77.56 92 PRO A O 1
ATOM 675 N N . GLY A 1 93 ? -3.580 0.099 17.624 1.00 81.38 93 GLY A N 1
ATOM 676 C CA . GLY A 1 93 ? -2.965 1.035 18.571 1.00 81.38 93 GLY A CA 1
ATOM 677 C C . GLY A 1 93 ? -3.930 2.132 19.037 1.00 81.38 93 GLY A C 1
ATOM 678 O O . GLY A 1 93 ? -4.038 2.391 20.234 1.00 81.38 93 GLY A O 1
ATOM 679 N N . LEU A 1 94 ? -4.700 2.721 18.115 1.00 80.44 94 LEU A N 1
ATOM 680 C CA . LEU A 1 94 ? -5.740 3.714 18.428 1.00 80.44 94 LEU A CA 1
ATOM 681 C C . LEU A 1 94 ? -6.869 3.141 19.300 1.00 80.44 94 LEU A C 1
ATOM 683 O O . LEU A 1 94 ? -7.357 3.820 20.205 1.00 80.44 94 LEU A O 1
ATOM 687 N N . VAL A 1 95 ? -7.262 1.889 19.055 1.00 78.25 95 VAL A N 1
ATOM 688 C CA . VAL A 1 95 ? -8.280 1.190 19.857 1.00 78.25 95 VAL A CA 1
ATOM 689 C C . VAL A 1 95 ? -7.746 0.857 21.255 1.00 78.25 95 VAL A C 1
ATOM 691 O O . VAL A 1 95 ? -8.453 1.054 22.239 1.00 78.25 95 VAL A O 1
ATOM 694 N N . MET A 1 96 ? -6.486 0.428 21.377 1.00 77.56 96 MET A N 1
ATOM 695 C CA . MET A 1 96 ? -5.850 0.114 22.666 1.00 77.56 96 MET A CA 1
ATOM 696 C C . MET A 1 96 ? -5.695 1.336 23.581 1.00 77.56 96 MET A C 1
ATOM 698 O O . MET A 1 96 ? -5.766 1.196 24.798 1.00 77.56 96 MET A O 1
ATOM 702 N N . ILE A 1 97 ? -5.531 2.535 23.013 1.00 80.12 97 ILE A N 1
ATOM 703 C CA . ILE A 1 97 ? -5.496 3.808 23.760 1.00 80.12 97 ILE A CA 1
ATOM 704 C C . ILE A 1 97 ? -6.893 4.187 24.305 1.00 80.12 97 ILE A C 1
ATOM 706 O O . ILE A 1 97 ? -7.031 5.126 25.087 1.00 80.12 97 ILE A O 1
ATOM 710 N N . GLY A 1 98 ? -7.949 3.452 23.934 1.00 69.19 98 GLY A N 1
ATOM 711 C CA . GLY A 1 98 ? -9.316 3.666 24.418 1.00 69.19 98 GLY A CA 1
ATOM 712 C C . GLY A 1 98 ? -10.043 4.828 23.738 1.00 69.19 98 GLY A C 1
ATOM 713 O O . GLY A 1 98 ? -11.167 5.154 24.116 1.00 69.19 98 GLY A O 1
ATOM 714 N N . TRP A 1 99 ? -9.427 5.435 22.717 1.00 68.44 99 TRP A N 1
ATOM 715 C CA . TRP A 1 99 ? -9.989 6.559 21.963 1.00 68.44 99 TRP A CA 1
ATOM 716 C C . TRP A 1 99 ? -11.172 6.139 21.081 1.00 68.44 99 TRP A C 1
ATOM 718 O O . TRP A 1 99 ? -12.073 6.937 20.829 1.00 68.44 99 TRP A O 1
ATOM 728 N N . TRP A 1 100 ? -11.200 4.876 20.646 1.00 66.69 100 TRP A N 1
ATOM 729 C CA . TRP A 1 100 ? -12.305 4.276 19.899 1.00 66.69 100 TRP A CA 1
ATOM 730 C C . TRP A 1 100 ? -12.917 3.100 20.662 1.00 66.69 100 TRP A C 1
ATOM 732 O O . TRP A 1 100 ? -12.222 2.163 21.038 1.00 66.69 100 TRP A O 1
ATOM 742 N N . GLN A 1 101 ? -14.244 3.118 20.824 1.00 56.97 101 GLN A N 1
ATOM 743 C CA . GLN A 1 101 ? -15.039 2.033 21.424 1.00 56.97 101 GLN A CA 1
ATOM 744 C C . GLN A 1 101 ? -15.553 1.031 20.361 1.00 56.97 101 GLN A C 1
ATOM 746 O O . GLN A 1 101 ? -16.627 0.451 20.496 1.00 56.97 101 GLN A O 1
ATOM 751 N N . GLY A 1 102 ? -14.804 0.846 19.266 1.00 65.50 102 GLY A N 1
ATOM 752 C CA . GLY A 1 102 ? -15.146 -0.040 18.147 1.00 65.50 102 GLY A CA 1
ATOM 753 C C . GLY A 1 102 ? -14.374 0.288 16.861 1.00 65.50 102 GLY A C 1
ATOM 754 O O . GLY A 1 102 ? -13.477 1.127 16.872 1.00 65.50 102 GLY A O 1
ATOM 755 N N . PHE A 1 103 ? -14.743 -0.347 15.741 1.00 66.44 103 PHE A N 1
ATOM 756 C CA . PHE A 1 103 ? -14.216 -0.051 14.398 1.00 66.44 103 PHE A CA 1
ATOM 757 C C . PHE A 1 103 ? -15.261 0.698 13.547 1.00 66.44 103 PHE A C 1
ATOM 759 O O . PHE A 1 103 ? -15.992 0.072 12.774 1.00 66.44 103 PHE A O 1
ATOM 766 N N . PRO A 1 104 ? -15.376 2.035 13.658 1.00 78.31 104 PRO A N 1
ATOM 767 C CA . PRO A 1 104 ? -16.236 2.808 12.768 1.00 78.31 104 PRO A CA 1
ATOM 768 C C . PRO A 1 104 ? -15.695 2.736 11.331 1.00 78.31 104 PRO A C 1
ATOM 770 O O . PRO A 1 104 ? -14.599 3.226 11.045 1.00 78.31 104 PRO A O 1
ATOM 773 N N . PHE A 1 105 ? -16.463 2.129 10.419 1.00 80.19 105 PHE A N 1
ATOM 774 C CA . PHE A 1 105 ? -16.036 1.874 9.035 1.00 80.19 105 PHE A CA 1
ATOM 775 C C . PHE A 1 105 ? -15.655 3.160 8.292 1.00 80.19 105 PHE A C 1
ATOM 777 O O . PHE A 1 105 ? -14.570 3.240 7.724 1.00 80.19 105 PHE A O 1
ATOM 784 N N . PHE A 1 106 ? -16.502 4.191 8.348 1.00 83.31 106 PHE A N 1
ATOM 785 C CA . PHE A 1 106 ? -16.262 5.450 7.638 1.00 83.31 106 PHE A CA 1
ATOM 786 C C . PHE A 1 106 ? -15.030 6.195 8.152 1.00 83.31 106 PHE A C 1
ATOM 788 O O . PHE A 1 106 ? -14.233 6.678 7.353 1.00 83.31 106 PHE A O 1
ATOM 795 N N . THR A 1 107 ? -14.825 6.243 9.469 1.00 82.62 107 THR A N 1
ATOM 796 C CA . THR A 1 107 ? -13.654 6.908 10.056 1.00 82.62 107 THR A CA 1
ATOM 797 C C . THR A 1 107 ? -12.374 6.132 9.762 1.00 82.62 107 THR A C 1
ATOM 799 O O . THR A 1 107 ? -11.361 6.726 9.405 1.00 82.62 107 THR A O 1
ATOM 802 N N . THR A 1 108 ? -12.425 4.800 9.834 1.00 84.81 108 THR A N 1
ATOM 803 C CA . THR A 1 108 ? -11.296 3.925 9.483 1.00 84.81 108 THR A CA 1
ATOM 804 C C . THR A 1 108 ? -10.929 4.061 8.007 1.00 84.81 108 THR A C 1
ATOM 806 O O . THR A 1 108 ? -9.752 4.205 7.670 1.00 84.81 108 THR A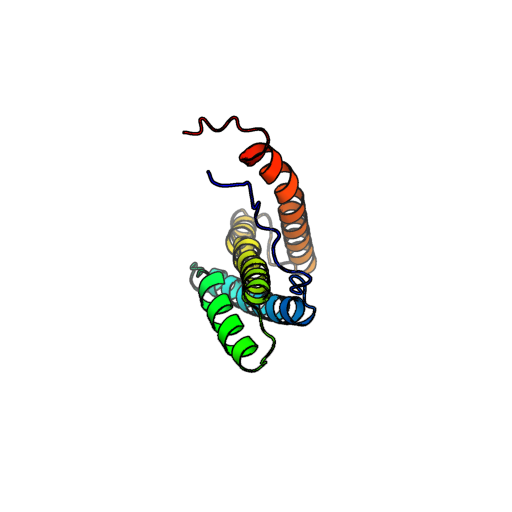 O 1
ATOM 809 N N . ALA A 1 109 ? -11.929 4.077 7.124 1.00 84.94 109 ALA A N 1
ATOM 810 C CA . ALA A 1 109 ? -11.741 4.274 5.693 1.00 84.94 109 ALA A CA 1
ATOM 811 C C . ALA A 1 109 ? -11.163 5.662 5.391 1.00 84.94 109 ALA A C 1
ATOM 813 O O . ALA A 1 109 ? -10.201 5.758 4.634 1.00 84.94 109 ALA A O 1
ATOM 814 N N . ALA A 1 110 ? -11.681 6.717 6.028 1.00 86.94 110 ALA A N 1
ATOM 815 C CA . ALA A 1 110 ? -11.162 8.072 5.880 1.00 86.94 110 ALA A CA 1
ATOM 816 C C . ALA A 1 110 ? -9.702 8.168 6.341 1.00 86.94 110 ALA A C 1
ATOM 818 O O . ALA A 1 110 ? -8.864 8.644 5.585 1.00 86.94 110 ALA A O 1
ATOM 819 N N . ILE A 1 111 ? -9.361 7.659 7.530 1.00 87.75 111 ILE A N 1
ATOM 820 C CA . ILE A 1 111 ? -7.983 7.688 8.053 1.00 87.75 111 ILE A CA 1
ATOM 821 C C . ILE A 1 111 ? -7.032 6.899 7.153 1.00 87.75 111 ILE A C 1
ATOM 823 O O . ILE A 1 111 ? -5.947 7.382 6.840 1.00 87.75 111 ILE A O 1
ATOM 827 N N . THR A 1 112 ? -7.438 5.715 6.695 1.00 88.19 112 THR A N 1
ATOM 828 C CA . THR A 1 112 ? -6.613 4.894 5.797 1.00 88.19 112 THR A CA 1
ATOM 829 C C . THR A 1 112 ? -6.431 5.579 4.440 1.00 88.19 112 THR A C 1
ATOM 831 O O . THR A 1 112 ? -5.329 5.583 3.894 1.00 88.19 112 THR A O 1
ATOM 834 N N . MET A 1 113 ? -7.482 6.220 3.916 1.00 88.94 113 MET A N 1
ATOM 835 C CA . MET A 1 113 ? -7.428 7.004 2.681 1.00 88.94 113 MET A CA 1
ATOM 836 C C . MET A 1 113 ? -6.500 8.215 2.829 1.00 88.94 113 MET A C 1
ATOM 838 O O . MET A 1 113 ? -5.611 8.396 2.000 1.00 88.94 113 MET A O 1
ATOM 842 N N . PHE A 1 114 ? -6.646 9.007 3.894 1.00 90.44 114 PHE A N 1
ATOM 843 C CA . PHE A 1 114 ? -5.762 10.140 4.175 1.00 90.44 114 PHE A CA 1
ATOM 844 C C . PHE A 1 114 ? -4.318 9.690 4.391 1.00 90.44 114 PHE A C 1
ATOM 846 O O . PHE A 1 114 ? -3.414 10.314 3.848 1.00 90.44 114 PHE A O 1
ATOM 853 N N . GLY A 1 115 ? -4.089 8.593 5.114 1.00 88.94 115 GLY A N 1
ATOM 854 C CA . GLY A 1 115 ? -2.761 8.014 5.310 1.00 88.94 115 GLY A CA 1
ATOM 855 C C . GLY A 1 115 ? -2.114 7.577 3.995 1.00 88.94 115 GLY A C 1
ATOM 856 O O . GLY A 1 115 ? -0.954 7.900 3.746 1.00 88.94 115 GLY A O 1
ATOM 857 N N . GLY A 1 116 ? -2.875 6.917 3.116 1.00 88.88 116 GLY A N 1
ATOM 858 C CA . GLY A 1 116 ? -2.414 6.540 1.779 1.00 88.88 116 GLY A CA 1
ATOM 859 C C . GLY A 1 116 ? -2.078 7.754 0.909 1.00 88.88 116 GLY A C 1
ATOM 860 O O . GLY A 1 116 ? -0.992 7.820 0.334 1.00 88.88 116 GLY A O 1
ATOM 861 N N . VAL A 1 117 ? -2.971 8.748 0.856 1.00 90.50 117 VAL A N 1
ATOM 862 C CA . VAL A 1 117 ? -2.764 9.989 0.087 1.00 90.50 117 VAL A CA 1
ATOM 863 C C . VAL A 1 117 ? -1.565 10.775 0.621 1.00 90.50 117 VAL A C 1
ATOM 865 O O . VAL A 1 117 ? -0.714 11.191 -0.164 1.00 90.50 117 VAL A O 1
ATOM 868 N N . LEU A 1 118 ? -1.452 10.937 1.941 1.00 90.69 118 LEU A N 1
ATOM 869 C CA . LEU A 1 118 ? -0.305 11.588 2.575 1.00 90.69 118 LEU A CA 1
ATOM 870 C C . LEU A 1 118 ? 0.993 10.838 2.281 1.00 90.69 118 LEU A C 1
ATOM 872 O O . LEU A 1 118 ? 1.979 11.479 1.939 1.00 90.69 118 LEU A O 1
ATOM 876 N N . GLY A 1 119 ? 1.004 9.505 2.343 1.00 87.50 119 GLY A N 1
ATOM 877 C CA . GLY A 1 119 ? 2.183 8.703 2.003 1.00 87.50 119 GLY A CA 1
ATOM 878 C C . GLY A 1 119 ? 2.660 8.937 0.566 1.00 87.50 119 GLY A C 1
ATOM 879 O O . GLY A 1 119 ? 3.853 9.138 0.331 1.00 87.50 119 GLY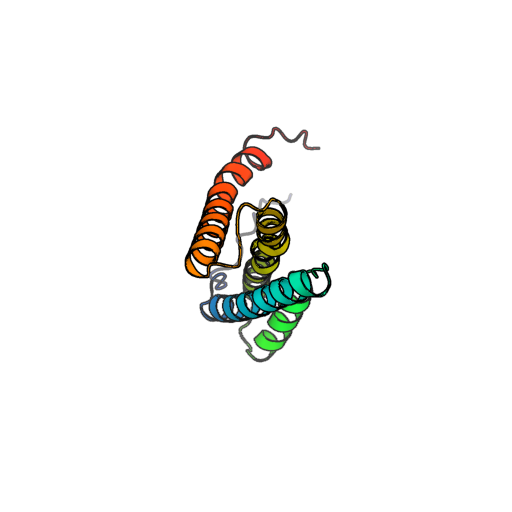 A O 1
ATOM 880 N N . VAL A 1 120 ? 1.730 8.994 -0.393 1.00 88.56 120 VAL A N 1
ATOM 881 C CA . VAL A 1 120 ? 2.050 9.318 -1.793 1.00 88.56 120 VAL A CA 1
ATOM 882 C C . VAL A 1 120 ? 2.576 10.748 -1.918 1.00 88.56 120 VAL A C 1
ATOM 884 O O . VAL A 1 120 ? 3.606 10.960 -2.560 1.00 88.56 120 VAL A O 1
ATOM 887 N N . LEU A 1 121 ? 1.928 11.722 -1.273 1.00 90.56 121 LEU A N 1
ATOM 888 C CA . LEU A 1 121 ? 2.354 13.124 -1.292 1.00 90.56 121 LEU A CA 1
ATOM 889 C C . LEU A 1 121 ? 3.750 13.310 -0.693 1.00 90.56 121 LEU A C 1
ATOM 891 O O . LEU A 1 121 ? 4.569 14.004 -1.289 1.00 90.56 121 LEU A O 1
ATOM 895 N N . PHE A 1 122 ? 4.045 12.658 0.434 1.00 87.56 122 PHE A N 1
ATOM 896 C CA . PHE A 1 122 ? 5.347 12.722 1.100 1.00 87.56 122 PHE A CA 1
ATOM 897 C C . PHE A 1 122 ? 6.459 11.986 0.343 1.00 87.56 122 PHE A C 1
ATOM 899 O O . PHE A 1 122 ? 7.628 12.311 0.550 1.00 87.56 122 PHE A O 1
ATOM 906 N N . SER A 1 123 ? 6.143 11.080 -0.588 1.00 85.94 123 SER A N 1
ATOM 907 C CA . SER A 1 123 ? 7.164 10.429 -1.426 1.00 85.94 123 SER A CA 1
ATOM 908 C C . SER A 1 123 ? 7.959 11.427 -2.284 1.00 85.94 123 SER A C 1
ATOM 910 O O . SER A 1 123 ? 9.163 11.258 -2.486 1.00 85.94 123 SER A O 1
ATOM 912 N N . VAL A 1 124 ? 7.314 12.506 -2.744 1.00 85.31 124 VAL A N 1
ATOM 913 C CA . VAL A 1 124 ? 7.922 13.545 -3.590 1.00 85.31 124 VAL A CA 1
ATOM 914 C C . VAL A 1 124 ? 8.968 14.385 -2.837 1.00 85.31 124 VAL A C 1
ATOM 916 O O . VAL A 1 124 ? 10.098 14.475 -3.327 1.00 85.31 124 VAL A O 1
ATOM 919 N N . PRO A 1 125 ? 8.667 14.997 -1.671 1.00 82.31 125 PRO A N 1
ATOM 920 C CA . PRO A 1 125 ? 9.659 15.743 -0.906 1.00 82.31 125 PRO A CA 1
ATOM 921 C C . PRO A 1 125 ? 10.739 14.831 -0.319 1.00 82.31 125 PRO A C 1
ATOM 923 O O . PRO A 1 125 ? 11.905 15.212 -0.364 1.00 82.31 125 PRO A O 1
ATOM 926 N N . LEU A 1 126 ? 10.402 13.619 0.149 1.00 83.88 126 LEU A N 1
ATOM 927 C CA . LEU A 1 126 ? 11.403 12.660 0.640 1.00 83.88 126 LEU A CA 1
ATOM 928 C C . LEU A 1 126 ? 12.417 12.305 -0.446 1.00 83.88 126 LEU A C 1
ATOM 930 O O . LEU A 1 126 ? 13.615 12.293 -0.178 1.00 83.88 126 LEU A O 1
ATOM 934 N N . ARG A 1 127 ? 11.965 12.085 -1.687 1.00 82.44 127 ARG A N 1
ATOM 935 C CA . ARG A 1 127 ? 12.873 11.860 -2.817 1.00 82.44 127 ARG A CA 1
ATOM 936 C C . ARG A 1 127 ? 13.822 13.042 -3.026 1.00 82.44 127 ARG A C 1
ATOM 938 O O . ARG A 1 127 ? 14.998 12.814 -3.281 1.00 82.44 127 ARG A O 1
ATOM 945 N N . ARG A 1 128 ? 13.341 14.286 -2.939 1.00 74.06 128 ARG A N 1
ATOM 946 C CA . ARG A 1 128 ? 14.203 15.473 -3.094 1.00 74.06 128 ARG A CA 1
ATOM 947 C C . ARG A 1 128 ? 15.227 15.574 -1.964 1.00 74.06 128 ARG A C 1
ATOM 949 O O . ARG A 1 128 ? 16.420 15.585 -2.241 1.00 74.06 128 ARG A O 1
ATOM 956 N N . ALA A 1 129 ? 14.766 15.503 -0.719 1.00 77.25 129 ALA A N 1
ATOM 957 C CA . ALA A 1 129 ? 15.625 15.620 0.453 1.00 77.25 129 ALA A CA 1
ATOM 958 C C . ALA A 1 129 ? 16.675 14.499 0.556 1.00 77.25 129 ALA A C 1
ATOM 960 O O . ALA A 1 129 ? 17.779 14.754 1.016 1.00 77.25 129 ALA A O 1
ATOM 961 N N . LEU A 1 130 ? 16.346 13.267 0.145 1.00 75.44 130 LEU A N 1
ATOM 962 C CA . LEU A 1 130 ? 17.238 12.107 0.285 1.00 75.44 130 LEU A CA 1
ATOM 963 C C . LEU A 1 130 ? 18.137 11.843 -0.927 1.00 75.44 130 LEU A C 1
ATOM 965 O O . LEU A 1 130 ? 19.165 11.191 -0.762 1.00 75.44 130 LEU A O 1
ATOM 969 N N . VAL A 1 131 ? 17.747 12.285 -2.129 1.00 72.38 131 VAL A N 1
ATOM 970 C CA . VAL A 1 131 ? 18.458 11.957 -3.382 1.00 72.38 131 VAL A CA 1
ATOM 971 C C . VAL A 1 131 ? 19.035 13.188 -4.078 1.00 72.38 131 VAL A C 1
ATOM 973 O O . VAL A 1 131 ? 20.055 13.074 -4.746 1.00 72.38 131 VAL A O 1
ATOM 976 N N . VAL A 1 132 ? 18.372 14.344 -3.987 1.00 67.12 132 VAL A N 1
ATOM 977 C CA . VAL A 1 132 ? 18.730 15.542 -4.768 1.00 67.12 132 VAL A CA 1
ATOM 978 C C . VAL A 1 132 ? 19.557 16.522 -3.940 1.00 67.12 132 VAL A C 1
ATOM 980 O O . VAL A 1 132 ? 20.536 17.059 -4.445 1.00 67.12 132 VAL A O 1
ATOM 983 N N . ASP A 1 133 ? 19.178 16.729 -2.678 1.00 63.34 133 ASP A N 1
ATOM 984 C CA . ASP A 1 133 ? 19.785 17.747 -1.808 1.00 63.34 133 ASP A CA 1
ATOM 985 C C . ASP A 1 133 ? 20.879 17.184 -0.880 1.00 63.34 133 ASP A C 1
ATOM 987 O O . ASP A 1 133 ? 21.601 17.934 -0.220 1.00 63.34 133 ASP A O 1
ATOM 991 N N . THR A 1 134 ? 21.041 15.861 -0.828 1.00 58.03 134 THR A N 1
ATOM 992 C CA . THR A 1 134 ? 22.167 15.214 -0.154 1.00 58.03 134 THR A CA 1
ATOM 993 C C . THR A 1 134 ? 23.398 15.280 -1.051 1.00 58.03 134 THR A C 1
ATOM 995 O O . THR A 1 134 ? 23.465 14.654 -2.107 1.00 58.03 134 THR A O 1
ATOM 998 N N . VAL A 1 135 ? 24.421 16.014 -0.606 1.00 56.59 135 VAL A N 1
ATOM 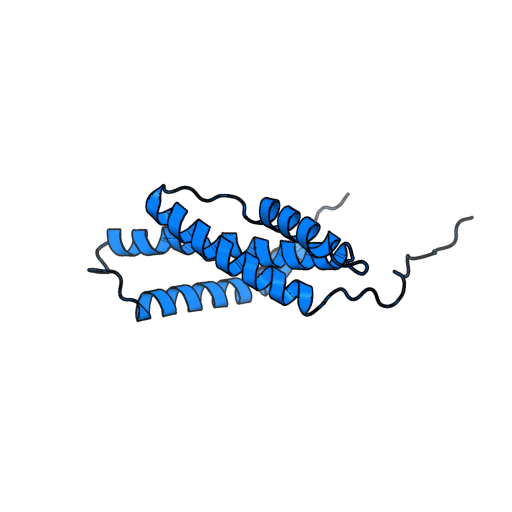999 C CA . VAL A 1 135 ? 25.777 15.872 -1.144 1.00 56.59 135 VAL A CA 1
ATOM 1000 C C . VAL A 1 135 ? 26.243 14.481 -0.744 1.00 56.59 135 VAL A C 1
ATOM 1002 O O . VAL A 1 135 ? 26.764 14.287 0.351 1.00 56.59 135 VAL A O 1
ATOM 1005 N N . LEU A 1 136 ? 25.989 13.485 -1.586 1.00 58.84 136 LEU A N 1
ATOM 1006 C CA . LEU A 1 136 ? 26.662 12.202 -1.468 1.00 58.84 136 LEU A CA 1
ATOM 1007 C C . LEU A 1 136 ? 28.171 12.500 -1.518 1.00 58.84 136 LEU A C 1
ATOM 1009 O O . LEU A 1 136 ? 28.631 13.053 -2.521 1.00 58.84 136 LEU A O 1
ATOM 1013 N N . PRO A 1 137 ? 28.965 12.150 -0.490 1.00 48.12 137 PRO A N 1
ATOM 1014 C CA . PRO A 1 137 ? 30.383 11.909 -0.684 1.00 48.12 137 PRO A CA 1
ATOM 1015 C C . PRO A 1 137 ? 30.455 10.687 -1.600 1.00 48.12 137 PRO A C 1
ATOM 1017 O O . PRO A 1 137 ? 30.373 9.548 -1.147 1.00 48.12 137 PRO A O 1
ATOM 1020 N N . TYR A 1 138 ? 30.461 10.924 -2.904 1.00 36.66 138 TYR A N 1
ATOM 1021 C CA . TYR A 1 138 ? 30.628 9.870 -3.887 1.00 36.66 138 TYR A CA 1
ATOM 1022 C C . TYR A 1 138 ? 32.136 9.666 -4.098 1.00 36.66 138 TYR A C 1
ATOM 1024 O O . TYR A 1 138 ? 32.832 10.644 -4.384 1.00 36.66 138 TYR A O 1
ATOM 1032 N N . PRO A 1 139 ? 32.667 8.446 -3.934 1.00 49.97 139 PRO A N 1
ATOM 1033 C CA . PRO A 1 139 ? 33.712 7.912 -4.796 1.00 49.97 139 PRO A CA 1
ATOM 1034 C C . PRO A 1 139 ? 33.116 7.387 -6.106 1.00 49.97 139 PRO A C 1
ATOM 1036 O O . PRO A 1 139 ? 32.185 6.555 -6.035 1.00 49.97 139 PRO A O 1
#

Foldseek 3Di:
DDDDPPDPPDPDDCLDDPVLVVLLVVLLVVLLVVQLVCCLPVVDGDQSLVVQLVVVCVVCVVPPSDDPSSSVSSSVSRRVSRVLSVVSVVVVVCVVVVVDPDDDPVVSVVVSVVVSVVVVVVVVVCCCVVPPVDPPPDD

Sequence (139 aa):
MTDATRGVPPTSMRELTFRGIVLGGIITLLFTAANVYLGLKIGLTFATSIPAAVISMAVLRLFKDSTILENNIVQTIASAAGTLAAIIFALPGLVMIGWWQGFPFFTTAAITMFGGVLGVLFSVPLRRALVVDTVLPYP

Radius of gyration: 19.89 Å; chains: 1; bounding box: 56×34×54 Å

pLDDT: mean 76.04, std 13.97, range [36.66, 90.69]